Protein AF-R9LF75-F1 (afdb_monomer_lite)

Sequence (94 aa):
MFALAEDSSFYIPNALHVERDDDLFLFPDDEEAAKAAERDGVQLIYGMEDVPDGVYLDTPENRAAILDSLDKHPEYRDVASKHKQSPGMGIQLL

Secondary structure (DSSP, 8-state):
--EEES--TTSPTT--EEE--TTTT-SSSHHHHHHHHHHTT--B--S-TTS-TTTBB--HHHHHHHHHHHHH-GGGTTGGGTGGG---------

Structure (mmCIF, N/CA/C/O backbone):
data_AF-R9LF75-F1
#
_entry.id   AF-R9LF75-F1
#
loop_
_atom_site.group_PDB
_atom_site.id
_atom_site.type_symbol
_atom_site.label_atom_id
_atom_site.label_alt_id
_atom_site.label_comp_id
_atom_site.label_asym_id
_atom_site.label_entity_id
_atom_site.label_seq_id
_atom_site.pdbx_PDB_ins_code
_atom_site.Cartn_x
_atom_site.Cartn_y
_atom_site.Cartn_z
_atom_site.occupancy
_atom_site.B_iso_or_equiv
_atom_site.auth_seq_id
_atom_site.auth_comp_id
_atom_site.auth_asym_id
_atom_site.auth_atom_id
_atom_site.pdbx_PDB_model_num
ATOM 1 N N . MET A 1 1 ? -14.362 5.159 5.720 1.00 62.00 1 MET A N 1
ATOM 2 C CA . MET A 1 1 ? -14.709 4.017 4.849 1.00 62.00 1 MET A CA 1
ATOM 3 C C . MET A 1 1 ? -13.855 4.155 3.605 1.00 62.00 1 MET A C 1
ATOM 5 O O . MET A 1 1 ? -13.831 5.242 3.046 1.00 62.00 1 MET A O 1
ATOM 9 N N . PHE A 1 2 ? -13.083 3.123 3.288 1.00 72.00 2 PHE A N 1
ATOM 10 C CA . PHE A 1 2 ? -12.139 3.064 2.174 1.00 72.00 2 PHE A CA 1
ATOM 11 C C . PHE A 1 2 ? -12.443 1.813 1.345 1.00 72.00 2 PHE A C 1
ATOM 13 O O . PHE A 1 2 ? -13.085 0.892 1.865 1.00 72.00 2 PHE A O 1
ATOM 20 N N . ALA A 1 3 ? -11.988 1.781 0.097 1.00 78.31 3 ALA A N 1
ATOM 21 C CA . ALA A 1 3 ? -12.102 0.607 -0.756 1.00 78.31 3 ALA A CA 1
ATOM 22 C C . ALA A 1 3 ? -10.771 -0.158 -0.796 1.00 78.31 3 ALA A C 1
ATOM 24 O O . ALA A 1 3 ? -9.694 0.417 -0.620 1.00 78.31 3 ALA A O 1
ATOM 25 N N . LEU A 1 4 ? -10.875 -1.478 -0.956 1.00 81.19 4 LEU A N 1
ATOM 26 C CA . LEU A 1 4 ? -9.741 -2.353 -1.226 1.00 81.19 4 LEU A CA 1
ATOM 27 C C . LEU A 1 4 ? -9.791 -2.733 -2.698 1.00 81.19 4 LEU A C 1
ATOM 29 O O . LEU A 1 4 ? -10.796 -3.289 -3.144 1.00 81.19 4 LEU A O 1
ATOM 33 N N . ALA A 1 5 ? -8.701 -2.473 -3.406 1.00 76.06 5 ALA A N 1
ATOM 34 C CA . ALA A 1 5 ? -8.567 -2.804 -4.814 1.00 76.06 5 ALA A CA 1
ATOM 35 C C . ALA A 1 5 ? -7.335 -3.674 -5.067 1.00 76.06 5 ALA A C 1
ATOM 37 O O . ALA A 1 5 ? -6.330 -3.596 -4.357 1.00 76.06 5 ALA A O 1
ATOM 38 N N . GLU A 1 6 ? -7.443 -4.513 -6.095 1.00 75.50 6 GLU A N 1
ATOM 39 C CA . GLU A 1 6 ? -6.368 -5.379 -6.600 1.00 75.50 6 GLU A CA 1
ATOM 40 C C . GLU A 1 6 ? -6.011 -5.093 -8.070 1.00 75.50 6 GLU A C 1
ATOM 42 O O . GLU A 1 6 ? -4.907 -5.425 -8.505 1.00 75.50 6 GLU A O 1
ATOM 47 N N . ASP A 1 7 ? -6.898 -4.404 -8.803 1.00 68.44 7 ASP A N 1
ATOM 48 C CA . ASP A 1 7 ? -6.811 -4.192 -10.249 1.00 68.44 7 ASP A CA 1
ATOM 49 C C . ASP A 1 7 ? -6.886 -2.703 -10.615 1.00 68.44 7 ASP A C 1
ATOM 51 O O . ASP A 1 7 ? -7.949 -2.148 -10.892 1.00 68.44 7 ASP A O 1
ATOM 55 N N . SER A 1 8 ? -5.727 -2.051 -10.677 1.00 70.00 8 SER A N 1
ATOM 56 C CA . SER A 1 8 ? -5.599 -0.710 -11.246 1.00 70.00 8 SER A CA 1
ATOM 57 C C . SER A 1 8 ? -4.280 -0.589 -11.993 1.00 70.00 8 SER A C 1
ATOM 59 O O . SER A 1 8 ? -3.225 -0.962 -11.486 1.00 70.00 8 SER A O 1
ATOM 61 N N . SER A 1 9 ? -4.321 -0.040 -13.213 1.00 71.50 9 SER A N 1
ATOM 62 C CA . SER A 1 9 ? -3.129 0.097 -14.064 1.00 71.50 9 SER A CA 1
ATOM 63 C C . SER A 1 9 ? -2.044 0.991 -13.453 1.00 71.50 9 SER A C 1
ATOM 65 O O . SER A 1 9 ? -0.915 0.997 -13.940 1.00 71.50 9 SER A O 1
ATOM 67 N N . PHE A 1 10 ? -2.396 1.765 -12.423 1.00 79.62 10 PHE A N 1
ATOM 68 C CA . PHE A 1 10 ? -1.505 2.675 -11.714 1.00 79.62 10 PHE A CA 1
ATOM 69 C C . PHE A 1 10 ? -0.688 1.992 -10.604 1.00 79.62 10 PHE A C 1
ATOM 71 O O . PHE A 1 10 ? 0.429 2.423 -10.318 1.00 79.62 10 PHE A O 1
ATOM 78 N N . TYR A 1 11 ? -1.221 0.925 -10.003 1.00 88.25 11 TYR A N 1
ATOM 79 C CA . TYR A 1 11 ? -0.620 0.230 -8.863 1.00 88.25 11 TYR A CA 1
ATOM 80 C C . TYR A 1 11 ? 0.047 -1.079 -9.289 1.00 88.25 11 TYR A C 1
ATOM 82 O O . TYR A 1 11 ? -0.176 -1.578 -10.392 1.00 88.25 11 TYR A O 1
ATOM 90 N N . ILE A 1 12 ? 0.890 -1.629 -8.410 1.00 91.06 12 ILE A N 1
ATOM 91 C CA . ILE A 1 12 ? 1.524 -2.934 -8.620 1.00 91.06 12 ILE A CA 1
ATOM 92 C C . ILE A 1 12 ? 0.407 -3.969 -8.837 1.00 91.06 12 ILE A C 1
ATOM 94 O O . ILE A 1 12 ? -0.456 -4.104 -7.966 1.00 91.06 12 ILE A O 1
ATOM 98 N N . PRO A 1 13 ? 0.399 -4.698 -9.968 1.00 91.06 13 PRO A N 1
ATOM 99 C CA . PRO A 1 13 ? -0.661 -5.657 -10.262 1.00 91.06 13 PRO A CA 1
ATOM 100 C C . PRO A 1 13 ? -0.827 -6.696 -9.150 1.00 91.06 13 PRO A C 1
ATOM 102 O O . PRO A 1 13 ? 0.165 -7.127 -8.561 1.00 91.06 13 PRO A O 1
ATOM 105 N N . ASN A 1 14 ? -2.055 -7.143 -8.885 1.00 92.50 14 ASN A N 1
ATOM 106 C CA . ASN A 1 14 ? -2.379 -8.143 -7.856 1.00 92.50 14 ASN A CA 1
ATOM 107 C C . ASN A 1 14 ? -2.027 -7.732 -6.411 1.00 92.50 14 ASN A C 1
ATOM 109 O O . ASN A 1 14 ? -2.088 -8.572 -5.511 1.00 92.50 14 ASN A O 1
ATOM 113 N N . ALA A 1 15 ? -1.627 -6.479 -6.173 1.00 94.88 15 ALA A N 1
ATOM 114 C CA . ALA A 1 15 ? -1.322 -5.985 -4.840 1.00 94.88 15 ALA A CA 1
ATOM 115 C C . ALA A 1 15 ? -2.526 -5.243 -4.252 1.00 94.88 15 ALA A C 1
ATOM 117 O O . ALA A 1 15 ? -3.021 -4.260 -4.810 1.00 94.88 15 ALA A O 1
ATOM 118 N N . LEU A 1 16 ? -2.954 -5.683 -3.073 1.00 96.06 16 LEU A N 1
ATOM 119 C CA . LEU A 1 16 ? -4.001 -5.038 -2.298 1.00 96.06 16 LEU A CA 1
ATOM 120 C C . LEU A 1 16 ? -3.523 -3.676 -1.798 1.00 96.06 16 LEU A C 1
ATOM 122 O O . LEU A 1 16 ? -2.499 -3.573 -1.112 1.00 96.06 16 LEU A O 1
ATOM 126 N N . HIS A 1 17 ? -4.294 -2.643 -2.103 1.00 93.62 17 HIS A N 1
ATOM 127 C CA . HIS A 1 17 ? -4.049 -1.270 -1.675 1.00 93.62 17 HIS A CA 1
ATOM 128 C C . HIS A 1 17 ? -5.339 -0.601 -1.210 1.00 93.62 17 HIS A C 1
ATOM 130 O O . HIS A 1 17 ? -6.442 -1.106 -1.437 1.00 93.62 17 HIS A O 1
ATOM 136 N N . VAL A 1 18 ? -5.170 0.517 -0.506 1.00 90.94 18 VAL A N 1
ATOM 137 C CA . VAL A 1 18 ? -6.276 1.389 -0.118 1.00 90.94 18 VAL A CA 1
ATOM 138 C C . VAL A 1 18 ? -6.493 2.433 -1.205 1.00 90.94 18 VAL A C 1
ATOM 140 O O . VAL A 1 18 ? -5.555 3.128 -1.588 1.00 90.94 18 VAL A O 1
ATOM 143 N N . GLU A 1 19 ? -7.740 2.575 -1.638 1.00 89.44 19 GLU A N 1
ATOM 144 C CA . GLU A 1 19 ? -8.182 3.656 -2.517 1.00 89.44 19 GLU A CA 1
ATOM 145 C C . GLU A 1 19 ? -9.384 4.394 -1.910 1.00 89.44 19 GLU A C 1
ATOM 147 O O . GLU A 1 19 ? -10.097 3.895 -1.019 1.00 89.44 19 GLU A O 1
ATOM 152 N N . ARG A 1 20 ? -9.602 5.622 -2.377 1.00 91.19 20 ARG A N 1
ATOM 153 C CA . ARG A 1 20 ? -10.808 6.376 -2.067 1.00 91.19 20 ARG A CA 1
ATOM 154 C C . ARG A 1 20 ? -12.011 5.680 -2.701 1.00 91.19 20 ARG A C 1
ATOM 156 O O . ARG A 1 20 ? -12.017 5.346 -3.876 1.00 91.19 20 ARG A O 1
ATOM 163 N N . ASP A 1 21 ? -13.080 5.566 -1.922 1.00 88.44 21 ASP A N 1
ATOM 164 C CA . ASP A 1 21 ? -14.396 5.230 -2.458 1.00 88.44 21 ASP A CA 1
ATOM 165 C C . ASP A 1 21 ? -14.974 6.443 -3.219 1.00 88.44 21 ASP A C 1
ATOM 167 O O . ASP A 1 21 ? -15.402 7.437 -2.611 1.00 88.44 21 ASP A O 1
ATOM 171 N N . ASP A 1 22 ? -14.940 6.362 -4.550 1.00 85.94 22 ASP A N 1
ATOM 172 C CA . ASP A 1 22 ? -15.413 7.394 -5.481 1.00 85.94 22 ASP A CA 1
ATOM 173 C C . ASP A 1 22 ? -16.939 7.543 -5.517 1.00 85.94 22 ASP A C 1
ATOM 175 O O . ASP A 1 22 ? -17.427 8.540 -6.037 1.00 85.94 22 ASP A O 1
ATOM 179 N N . ASP A 1 23 ? -17.713 6.625 -4.939 1.00 88.00 23 ASP A N 1
ATOM 180 C CA . ASP A 1 23 ? -19.162 6.806 -4.807 1.00 88.00 23 ASP A CA 1
ATOM 181 C C . ASP A 1 23 ? -19.502 7.613 -3.545 1.00 88.00 23 ASP A C 1
ATOM 183 O O . ASP A 1 23 ? -20.469 8.384 -3.519 1.00 88.00 23 ASP A O 1
ATOM 187 N N . LEU A 1 24 ? -18.700 7.460 -2.486 1.00 87.88 24 LEU A N 1
ATOM 188 C CA . LEU A 1 24 ? -18.938 8.108 -1.195 1.00 87.88 24 LEU A CA 1
ATOM 189 C C . LEU A 1 24 ? -18.222 9.455 -1.026 1.00 87.88 24 LEU A C 1
ATOM 191 O O . LEU A 1 24 ? -18.651 10.252 -0.187 1.00 87.88 24 LEU A O 1
ATOM 195 N N . PHE A 1 25 ? -17.145 9.717 -1.778 1.00 85.50 25 PHE A N 1
ATOM 196 C CA . PHE A 1 25 ? -16.371 10.972 -1.747 1.00 85.50 25 PHE A CA 1
ATOM 197 C C . PHE A 1 25 ? -15.992 11.454 -0.328 1.00 85.50 25 PHE A C 1
ATOM 199 O O . PHE A 1 25 ? -15.983 12.651 -0.033 1.00 85.50 25 PHE A O 1
ATOM 206 N N . LEU A 1 26 ? -15.677 10.526 0.582 1.00 88.75 26 LEU A N 1
ATOM 207 C CA . LEU A 1 26 ? -15.367 10.858 1.983 1.00 88.75 26 LEU A CA 1
ATOM 208 C C . LEU A 1 26 ? -13.976 11.477 2.174 1.00 88.75 26 LEU A C 1
ATOM 210 O O . LEU A 1 26 ? -13.737 12.134 3.187 1.00 88.75 26 LEU A O 1
ATOM 214 N N . PHE A 1 27 ? -13.070 11.263 1.220 1.00 90.56 27 PHE A N 1
ATOM 215 C CA . PHE A 1 27 ? -11.689 11.738 1.258 1.00 90.56 27 PHE A CA 1
ATOM 216 C C . PHE A 1 27 ? -11.343 12.503 -0.025 1.00 90.56 27 PHE A C 1
ATOM 218 O O . PHE A 1 27 ? -11.951 12.259 -1.065 1.00 90.56 27 PHE A O 1
ATOM 225 N N . PRO A 1 28 ? -10.398 13.455 0.019 1.00 89.69 28 PRO A N 1
ATOM 226 C CA . PRO A 1 28 ? -9.990 14.201 -1.170 1.00 89.69 28 PRO A CA 1
ATOM 227 C C . PRO A 1 28 ? -9.217 13.348 -2.185 1.00 89.69 28 PRO A C 1
ATOM 229 O O . PRO A 1 28 ? -9.312 13.620 -3.379 1.00 89.69 28 PRO A O 1
ATOM 232 N N . ASP A 1 29 ? -8.502 12.318 -1.735 1.00 88.62 29 ASP A N 1
ATOM 233 C CA . ASP A 1 29 ? -7.645 11.446 -2.542 1.00 88.62 29 ASP A CA 1
ATOM 234 C C . ASP A 1 29 ? -7.360 10.118 -1.811 1.00 88.62 29 ASP A C 1
ATOM 236 O O . ASP A 1 29 ? -7.795 9.913 -0.669 1.00 88.62 29 ASP A O 1
ATOM 240 N N . ASP A 1 30 ? -6.642 9.216 -2.485 1.00 90.50 30 ASP A N 1
ATOM 241 C CA . ASP A 1 30 ? -6.260 7.901 -1.956 1.00 90.50 30 ASP A CA 1
ATOM 242 C C . ASP A 1 30 ? -5.291 8.007 -0.772 1.00 90.50 30 ASP A C 1
ATOM 244 O O . ASP A 1 30 ? -5.328 7.174 0.129 1.00 90.50 30 ASP A O 1
ATOM 248 N N . GLU A 1 31 ? -4.457 9.052 -0.719 1.00 91.81 31 GLU A N 1
ATOM 249 C CA . GLU A 1 31 ? -3.509 9.266 0.381 1.00 91.81 31 GLU A CA 1
ATOM 250 C C . GLU A 1 31 ? -4.252 9.563 1.693 1.00 91.81 31 GLU A C 1
ATOM 252 O O . GLU A 1 31 ? -3.945 8.993 2.744 1.00 91.81 31 GLU A O 1
ATOM 257 N N . GLU A 1 32 ? -5.261 10.434 1.658 1.00 94.00 32 GLU A N 1
ATOM 258 C CA . GLU A 1 32 ? -6.093 10.713 2.828 1.00 94.00 3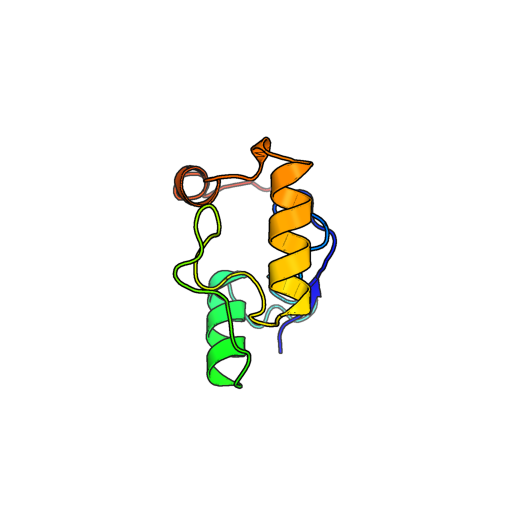2 GLU A CA 1
ATOM 259 C C . GLU A 1 32 ? -6.997 9.528 3.202 1.00 94.00 32 GL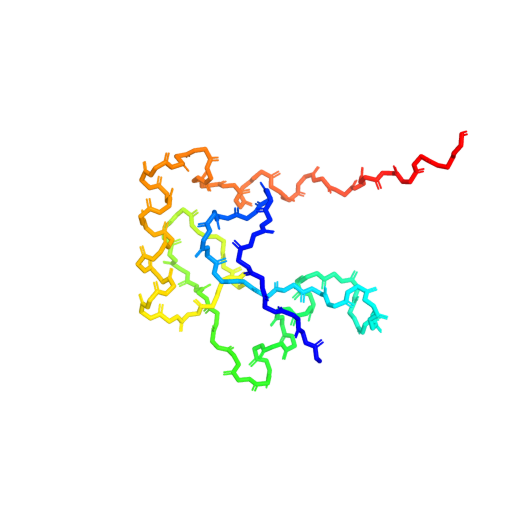U A C 1
ATOM 261 O O . GLU A 1 32 ? -7.236 9.303 4.394 1.00 94.00 32 GLU A O 1
ATOM 266 N N . ALA A 1 33 ? -7.439 8.728 2.225 1.00 92.88 33 ALA A N 1
ATOM 267 C CA . ALA A 1 33 ? -8.142 7.472 2.488 1.00 92.88 33 ALA A CA 1
ATOM 268 C C . ALA A 1 33 ? -7.234 6.443 3.188 1.00 92.88 33 ALA A C 1
ATOM 270 O O . ALA A 1 33 ? -7.648 5.840 4.183 1.00 92.88 33 ALA A O 1
ATOM 271 N N . ALA A 1 34 ? -5.983 6.300 2.743 1.00 94.19 34 ALA A N 1
ATOM 272 C CA . ALA A 1 34 ? -4.982 5.421 3.345 1.00 94.19 34 ALA A CA 1
ATOM 273 C C . ALA A 1 34 ? -4.655 5.831 4.789 1.00 94.19 34 ALA A C 1
ATOM 275 O O . ALA A 1 34 ? -4.746 5.010 5.702 1.00 94.19 34 ALA A O 1
ATOM 276 N N . LYS A 1 35 ? -4.410 7.126 5.040 1.00 94.50 35 LYS A N 1
ATOM 277 C CA . LYS A 1 35 ? -4.210 7.655 6.405 1.00 94.50 35 LYS A CA 1
ATOM 278 C C . LYS A 1 35 ? -5.402 7.380 7.318 1.00 94.50 35 LYS A C 1
ATOM 280 O O 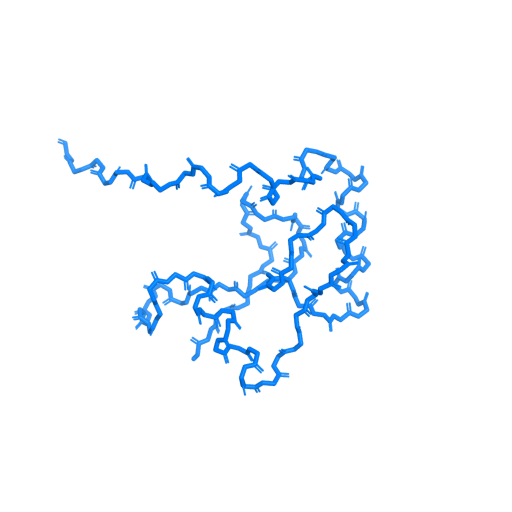. LYS A 1 35 ? -5.230 7.163 8.518 1.00 94.50 35 LYS A O 1
ATOM 285 N N . ALA A 1 36 ? -6.626 7.454 6.795 1.00 95.06 36 ALA A N 1
ATOM 286 C CA . ALA A 1 36 ? -7.816 7.122 7.568 1.00 95.06 36 ALA A CA 1
ATOM 287 C C . ALA A 1 36 ? -7.899 5.618 7.865 1.00 95.06 36 ALA A C 1
ATOM 289 O O . ALA A 1 36 ? -8.161 5.253 9.008 1.00 95.06 36 ALA A O 1
ATOM 290 N N . ALA A 1 37 ? -7.601 4.763 6.885 1.00 94.69 37 ALA A N 1
ATOM 291 C CA . ALA A 1 37 ? -7.529 3.316 7.072 1.00 94.69 37 ALA A CA 1
ATOM 292 C C . ALA A 1 37 ? -6.510 2.929 8.160 1.00 94.69 37 ALA A C 1
ATOM 294 O O . ALA A 1 37 ? -6.810 2.100 9.019 1.00 94.69 37 ALA A O 1
ATOM 295 N N . GLU A 1 38 ? -5.343 3.578 8.191 1.00 95.75 38 GLU A N 1
ATOM 296 C CA . GLU A 1 38 ? -4.339 3.361 9.241 1.00 95.75 38 GLU A CA 1
ATOM 297 C C . GLU A 1 38 ? -4.826 3.761 10.632 1.00 95.75 38 GLU A C 1
ATOM 299 O O . GLU A 1 38 ? -4.617 3.030 11.602 1.00 95.75 38 GLU A O 1
ATOM 304 N N . ARG A 1 39 ? -5.517 4.903 10.747 1.00 96.25 39 ARG A N 1
ATOM 305 C CA . ARG A 1 39 ? -6.145 5.326 12.013 1.00 96.25 39 ARG A CA 1
ATOM 306 C C . ARG A 1 39 ? -7.197 4.321 12.489 1.00 96.25 39 ARG A C 1
ATOM 308 O O . ARG A 1 39 ? -7.359 4.159 13.697 1.00 96.25 39 ARG A O 1
ATOM 315 N N . ASP A 1 40 ? -7.852 3.635 11.555 1.00 95.38 40 ASP A N 1
ATOM 316 C CA . ASP A 1 40 ? -8.836 2.580 11.812 1.00 95.38 40 ASP A CA 1
ATOM 317 C C . ASP A 1 40 ? -8.190 1.195 12.056 1.00 95.38 40 ASP A C 1
ATOM 319 O O . ASP A 1 40 ? -8.892 0.220 12.333 1.00 95.38 40 ASP A O 1
ATOM 323 N N . GLY A 1 41 ? -6.855 1.099 12.020 1.00 96.00 41 GLY A N 1
ATOM 324 C CA . GLY A 1 41 ? -6.091 -0.102 12.369 1.00 96.00 41 GLY A CA 1
ATOM 325 C C . GLY A 1 41 ? -5.668 -0.979 11.190 1.00 96.00 41 GLY A C 1
ATOM 326 O O . GLY A 1 41 ? -5.141 -2.072 11.416 1.00 96.00 41 GLY A O 1
ATOM 327 N N . VAL A 1 42 ? -5.863 -0.532 9.946 1.00 96.38 42 VAL A N 1
ATOM 328 C CA . VAL A 1 42 ? -5.266 -1.187 8.774 1.00 96.38 42 VAL A CA 1
ATOM 329 C C . VAL A 1 42 ? -3.760 -0.967 8.803 1.00 96.38 42 VAL A C 1
ATOM 331 O O . VAL A 1 42 ? -3.290 0.160 8.913 1.00 96.38 42 VAL A O 1
ATOM 334 N N . GLN A 1 43 ? -2.989 -2.043 8.701 1.00 97.75 43 GLN A N 1
ATOM 335 C CA . GLN A 1 43 ? -1.538 -1.936 8.590 1.00 97.75 43 GLN A CA 1
ATOM 336 C C . GLN A 1 43 ? -1.171 -1.747 7.120 1.00 97.75 43 GLN A C 1
ATOM 338 O O . GLN A 1 43 ? -1.632 -2.516 6.275 1.00 97.75 43 GLN A O 1
ATOM 343 N N . LEU A 1 44 ? -0.358 -0.735 6.823 1.00 97.25 44 LEU A N 1
ATOM 344 C CA . LEU A 1 44 ? 0.167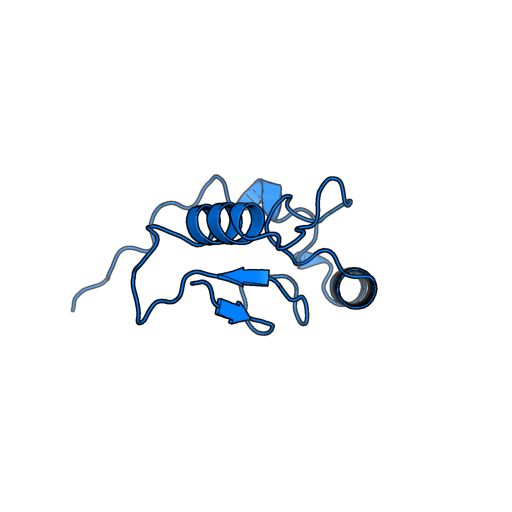 -0.462 5.487 1.00 97.25 44 LEU A CA 1
ATOM 345 C C . LEU A 1 44 ? 1.678 -0.689 5.451 1.00 97.25 44 LEU A C 1
ATOM 347 O O . LEU A 1 44 ? 2.359 -0.612 6.473 1.00 97.25 44 LEU A O 1
ATOM 351 N N . ILE A 1 45 ? 2.198 -1.018 4.273 1.00 97.06 45 ILE A N 1
ATOM 352 C CA . ILE A 1 45 ? 3.615 -1.320 4.075 1.00 97.06 45 ILE A CA 1
ATOM 353 C C . ILE A 1 45 ? 4.437 -0.033 4.175 1.00 97.06 45 ILE A C 1
ATOM 355 O O . ILE A 1 45 ? 4.136 0.956 3.511 1.00 97.06 45 ILE A O 1
ATOM 359 N N . TYR A 1 46 ? 5.517 -0.093 4.956 1.00 95.38 46 TYR A N 1
ATOM 360 C CA . TYR A 1 46 ? 6.568 0.923 5.017 1.00 95.38 46 TYR A CA 1
ATOM 361 C C . TYR A 1 46 ? 7.953 0.280 4.903 1.00 95.38 46 TYR A C 1
ATOM 363 O O . TYR A 1 46 ? 8.178 -0.819 5.423 1.00 95.38 46 TYR A O 1
ATOM 371 N N . GLY A 1 47 ? 8.893 0.977 4.263 1.00 94.50 47 GLY A N 1
ATOM 372 C CA . GLY A 1 47 ? 10.308 0.605 4.197 1.00 94.50 47 GLY A CA 1
ATOM 373 C C . GLY A 1 47 ? 10.604 -0.633 3.348 1.00 94.50 47 GLY A C 1
ATOM 374 O O . GLY A 1 47 ? 11.612 -1.301 3.579 1.00 94.50 47 GLY A O 1
ATOM 375 N N . MET A 1 48 ? 9.728 -0.967 2.399 1.00 94.00 48 MET A N 1
ATOM 376 C CA . MET A 1 48 ? 9.941 -2.058 1.451 1.00 94.00 48 MET A CA 1
ATOM 377 C C . MET A 1 48 ? 10.578 -1.505 0.172 1.00 94.00 48 MET A C 1
ATOM 379 O O . MET A 1 48 ? 10.082 -0.544 -0.406 1.00 94.00 48 MET A O 1
ATOM 383 N N . GLU A 1 49 ? 11.699 -2.094 -0.247 1.00 91.38 49 GLU A N 1
ATOM 384 C CA . GLU A 1 49 ? 12.420 -1.691 -1.463 1.00 91.38 49 GLU A CA 1
ATOM 385 C C . GLU A 1 49 ? 11.493 -1.713 -2.687 1.00 91.38 49 GLU A C 1
ATOM 387 O O . GLU A 1 49 ? 10.656 -2.607 -2.806 1.00 91.38 49 GLU A O 1
ATOM 392 N N . ASP A 1 50 ? 11.631 -0.715 -3.565 1.00 90.31 50 ASP A N 1
ATOM 393 C CA . ASP A 1 50 ? 10.810 -0.486 -4.764 1.00 90.31 50 ASP A CA 1
ATOM 394 C C . ASP A 1 50 ? 9.308 -0.213 -4.526 1.00 90.31 50 ASP A C 1
ATOM 396 O O . ASP A 1 50 ? 8.568 -0.005 -5.493 1.00 90.31 50 ASP A O 1
ATOM 400 N N . VAL A 1 51 ? 8.837 -0.170 -3.273 1.00 91.62 51 VAL A N 1
ATOM 401 C CA . VAL A 1 51 ? 7.413 -0.046 -2.924 1.00 91.62 51 VAL A CA 1
ATOM 402 C C . VAL A 1 51 ? 7.145 1.284 -2.203 1.00 91.62 51 VAL A C 1
ATOM 404 O O . VAL A 1 51 ? 7.833 1.601 -1.235 1.00 91.62 51 VAL A O 1
ATOM 407 N N . PRO A 1 52 ? 6.149 2.086 -2.631 1.00 90.38 52 PRO A N 1
ATOM 408 C CA . PRO A 1 52 ? 5.757 3.295 -1.917 1.00 90.38 52 PRO A CA 1
ATOM 409 C C . PRO A 1 52 ? 5.188 2.985 -0.529 1.00 90.38 52 PRO A C 1
ATOM 411 O O . PRO A 1 52 ? 4.299 2.145 -0.367 1.00 90.38 52 PRO A O 1
ATOM 414 N N . ASP A 1 53 ? 5.672 3.744 0.447 1.00 93.50 53 ASP A N 1
ATOM 415 C CA . ASP A 1 53 ? 5.188 3.741 1.822 1.00 93.50 53 ASP A CA 1
ATOM 416 C C . ASP A 1 53 ? 3.714 4.168 1.911 1.00 93.50 53 ASP A C 1
ATOM 418 O O . ASP A 1 53 ? 3.302 5.135 1.267 1.00 93.50 53 ASP A O 1
ATOM 422 N N . GLY A 1 54 ? 2.936 3.477 2.749 1.00 93.38 54 GLY A N 1
ATOM 423 C CA . GLY A 1 54 ? 1.570 3.879 3.099 1.00 93.38 54 GLY A CA 1
ATOM 424 C C . GLY A 1 54 ? 0.526 3.668 1.997 1.00 93.38 54 GLY A C 1
ATOM 425 O O . GLY A 1 54 ? -0.517 4.311 2.028 1.00 93.38 54 GLY A O 1
ATOM 426 N N . VAL A 1 55 ? 0.792 2.794 1.018 1.00 92.56 55 VAL A N 1
ATOM 427 C CA . VAL A 1 55 ? -0.132 2.517 -0.104 1.00 92.56 55 VAL A CA 1
ATOM 428 C C . VAL A 1 55 ? -0.751 1.121 -0.012 1.00 92.56 55 VAL A C 1
ATOM 430 O O . VAL A 1 55 ? -1.970 0.958 -0.075 1.00 92.56 55 VAL A O 1
ATOM 433 N N . TYR A 1 56 ? 0.090 0.099 0.138 1.00 95.44 56 TYR A N 1
ATOM 434 C CA . TYR A 1 56 ? -0.323 -1.303 0.078 1.00 95.44 56 TYR A CA 1
ATOM 435 C C . TYR A 1 56 ? -0.567 -1.889 1.465 1.00 95.44 56 TYR A C 1
ATOM 437 O O . TYR A 1 56 ? 0.114 -1.523 2.422 1.00 95.44 56 TYR A O 1
ATOM 445 N N . LEU A 1 57 ? -1.487 -2.848 1.567 1.00 97.25 57 LEU A N 1
ATOM 446 C CA . LEU A 1 57 ? -1.790 -3.540 2.822 1.00 97.25 57 LEU A CA 1
ATOM 447 C C . LEU A 1 57 ? -0.597 -4.375 3.298 1.00 97.25 57 LEU A C 1
ATOM 449 O O . LEU A 1 57 ? -0.042 -5.172 2.538 1.00 97.25 57 LEU A O 1
ATOM 453 N N . ASP A 1 58 ? -0.253 -4.260 4.578 1.00 98.06 58 ASP A N 1
ATOM 454 C CA . ASP A 1 58 ? 0.811 -5.038 5.205 1.00 98.06 58 ASP A CA 1
ATOM 455 C C . ASP A 1 58 ? 0.288 -6.391 5.688 1.00 98.06 58 ASP A C 1
ATOM 457 O O . ASP A 1 58 ? -0.118 -6.577 6.837 1.00 98.06 58 ASP A O 1
ATOM 461 N N . THR A 1 59 ? 0.289 -7.352 4.769 1.00 97.69 59 THR A N 1
ATOM 462 C CA . THR A 1 59 ? 0.051 -8.764 5.072 1.00 97.69 59 THR A CA 1
ATOM 463 C C . THR A 1 59 ? 1.129 -9.626 4.417 1.00 97.69 59 THR A C 1
ATOM 465 O O . THR A 1 59 ? 1.686 -9.227 3.385 1.00 97.69 59 THR A O 1
ATOM 468 N N . PRO A 1 60 ? 1.445 -10.813 4.971 1.00 98.06 60 PRO A N 1
ATOM 469 C CA . PRO A 1 60 ? 2.389 -11.738 4.347 1.00 98.06 60 PRO A CA 1
ATOM 470 C C . PRO A 1 60 ? 2.018 -12.085 2.900 1.00 98.06 60 PRO A C 1
ATOM 472 O O . PRO A 1 60 ? 2.885 -12.112 2.028 1.00 98.06 60 PRO A O 1
ATOM 475 N N . GLU A 1 61 ? 0.730 -12.304 2.641 1.00 98.00 61 GLU A N 1
ATOM 476 C CA . GLU A 1 61 ? 0.194 -12.654 1.328 1.00 98.00 61 GLU A CA 1
ATOM 477 C C . GLU A 1 61 ? 0.391 -11.508 0.332 1.00 98.00 61 GLU A C 1
ATOM 479 O O . GLU A 1 61 ? 0.894 -11.727 -0.770 1.00 98.00 61 GLU A O 1
ATOM 484 N N . ASN A 1 62 ? 0.074 -10.276 0.738 1.00 97.56 62 ASN A N 1
ATOM 485 C CA . ASN A 1 62 ? 0.208 -9.120 -0.140 1.00 97.56 62 ASN A CA 1
ATOM 486 C C . ASN A 1 62 ? 1.675 -8.766 -0.422 1.00 97.56 62 ASN A C 1
ATOM 488 O O . ASN A 1 62 ? 2.028 -8.427 -1.547 1.00 97.56 62 ASN A O 1
ATOM 492 N N . ARG A 1 63 ? 2.570 -8.916 0.564 1.00 97.88 63 ARG A N 1
ATOM 493 C CA . ARG A 1 63 ? 4.019 -8.755 0.348 1.00 97.88 63 ARG A CA 1
ATOM 494 C C . ARG A 1 63 ? 4.557 -9.765 -0.664 1.00 97.88 63 ARG A C 1
ATOM 496 O O . ARG A 1 63 ? 5.376 -9.400 -1.504 1.00 97.88 63 ARG A O 1
ATOM 503 N N . ALA A 1 64 ? 4.101 -11.016 -0.601 1.00 97.75 64 ALA A N 1
ATOM 504 C CA . ALA A 1 64 ? 4.476 -12.036 -1.576 1.00 97.75 64 ALA A CA 1
ATOM 505 C C . ALA A 1 64 ? 3.942 -11.703 -2.979 1.00 97.75 64 ALA A C 1
ATOM 507 O O . ALA A 1 64 ? 4.693 -11.812 -3.947 1.00 97.75 64 ALA A O 1
ATOM 508 N N . ALA A 1 65 ? 2.689 -11.245 -3.075 1.00 96.88 65 ALA A N 1
ATOM 509 C CA . ALA A 1 65 ? 2.092 -10.805 -4.334 1.00 96.88 65 ALA A CA 1
ATOM 510 C C . ALA A 1 65 ? 2.861 -9.626 -4.949 1.00 96.88 65 ALA A C 1
ATOM 512 O O . ALA A 1 65 ? 3.194 -9.662 -6.127 1.00 96.88 65 ALA A O 1
ATOM 513 N N . ILE A 1 66 ? 3.236 -8.628 -4.144 1.00 96.06 66 ILE A N 1
ATOM 514 C CA . ILE A 1 66 ? 4.043 -7.486 -4.591 1.00 96.06 66 ILE A CA 1
ATOM 515 C C . ILE A 1 66 ? 5.387 -7.943 -5.161 1.00 96.06 66 ILE A C 1
ATOM 517 O O . ILE A 1 66 ? 5.765 -7.511 -6.246 1.00 96.06 66 ILE A O 1
ATOM 521 N N . LEU A 1 67 ? 6.113 -8.820 -4.461 1.00 96.12 67 LEU A N 1
ATOM 522 C CA . LEU A 1 67 ? 7.419 -9.299 -4.926 1.00 96.12 67 LEU A CA 1
ATOM 523 C C . LEU A 1 67 ? 7.313 -10.084 -6.241 1.00 96.12 67 LEU A C 1
ATOM 525 O O . LEU A 1 67 ? 8.110 -9.859 -7.150 1.00 96.12 67 LEU A O 1
ATOM 529 N N . ASP A 1 68 ? 6.325 -10.973 -6.350 1.00 96.81 68 ASP A N 1
ATOM 530 C CA . ASP A 1 68 ? 6.049 -11.738 -7.572 1.00 96.81 68 ASP A CA 1
ATOM 531 C C . ASP A 1 68 ? 5.651 -10.816 -8.737 1.00 96.81 68 ASP A C 1
ATOM 533 O O . ASP A 1 68 ? 6.156 -10.958 -9.853 1.00 96.81 68 ASP A O 1
ATOM 537 N N . SER A 1 69 ? 4.813 -9.814 -8.473 1.00 94.75 69 SER A N 1
ATOM 538 C CA . SER A 1 69 ? 4.416 -8.826 -9.472 1.00 94.75 69 SER A CA 1
ATOM 539 C C . SER A 1 69 ? 5.573 -7.931 -9.902 1.00 94.75 69 SER A C 1
ATOM 541 O O . SER A 1 69 ? 5.706 -7.676 -11.092 1.00 94.75 69 SER A O 1
ATOM 543 N N . LEU A 1 70 ? 6.452 -7.496 -8.996 1.00 93.75 70 LEU A N 1
ATOM 544 C CA . LEU A 1 70 ? 7.633 -6.703 -9.355 1.00 93.75 70 LEU A CA 1
ATOM 545 C C . LEU A 1 70 ? 8.655 -7.512 -10.167 1.00 93.75 70 LEU A C 1
ATOM 547 O O . LEU A 1 70 ? 9.350 -6.946 -11.010 1.00 93.75 70 LEU A O 1
ATOM 551 N N . ASP A 1 71 ? 8.767 -8.824 -9.950 1.00 94.88 71 ASP A N 1
ATOM 552 C CA . ASP A 1 71 ? 9.591 -9.700 -10.796 1.00 94.88 71 ASP A CA 1
ATOM 553 C C . ASP A 1 71 ? 9.047 -9.774 -12.234 1.00 94.88 71 ASP A C 1
ATOM 555 O O . ASP A 1 71 ? 9.799 -9.631 -13.200 1.00 94.88 71 ASP A O 1
ATOM 559 N N . LYS A 1 72 ? 7.723 -9.909 -12.379 1.00 94.94 72 LYS A N 1
ATOM 560 C CA . LYS A 1 72 ? 7.033 -10.000 -13.679 1.00 94.94 72 LYS A CA 1
ATOM 561 C C . LYS A 1 72 ? 6.889 -8.659 -14.398 1.00 94.94 72 LYS A C 1
ATOM 563 O O . LYS A 1 72 ? 6.882 -8.630 -15.628 1.00 94.94 72 LYS A O 1
ATOM 568 N N . HIS A 1 73 ? 6.773 -7.579 -13.633 1.00 90.81 73 HIS A N 1
ATOM 569 C CA . HIS A 1 73 ? 6.475 -6.227 -14.094 1.00 90.81 73 HIS A CA 1
ATOM 570 C C . HIS A 1 73 ? 7.500 -5.225 -13.532 1.00 90.81 73 HIS A C 1
ATOM 572 O O . HIS A 1 73 ? 7.173 -4.392 -12.677 1.00 90.81 73 HIS A O 1
ATOM 578 N N . PRO A 1 74 ? 8.771 -5.290 -13.975 1.00 90.88 74 PRO A N 1
ATOM 579 C CA . PRO A 1 74 ? 9.837 -4.436 -13.456 1.00 90.88 74 PRO A CA 1
ATOM 580 C C . PRO A 1 74 ? 9.596 -2.936 -13.690 1.00 90.88 74 PRO A C 1
ATOM 582 O O . PRO A 1 74 ? 10.217 -2.116 -13.019 1.00 90.88 74 PRO A O 1
ATOM 585 N N . GLU A 1 75 ? 8.698 -2.557 -14.602 1.00 88.12 75 GLU A N 1
ATOM 586 C CA . GLU A 1 75 ? 8.276 -1.175 -14.846 1.00 88.12 75 GLU A CA 1
ATOM 587 C C . GLU A 1 75 ? 7.578 -0.509 -13.649 1.00 88.12 75 GLU A C 1
ATOM 589 O O . GLU A 1 75 ? 7.546 0.722 -13.587 1.00 88.12 75 GLU A O 1
ATOM 594 N N . TYR A 1 76 ? 7.070 -1.299 -12.696 1.00 87.69 76 TYR A N 1
ATOM 595 C CA . TYR A 1 76 ? 6.456 -0.804 -11.462 1.00 87.69 76 TYR A CA 1
ATOM 596 C C . TYR A 1 76 ? 7.463 -0.574 -10.327 1.00 87.69 76 TYR A C 1
ATOM 598 O O . TYR A 1 76 ? 7.088 -0.024 -9.293 1.00 87.69 76 TYR A O 1
ATOM 606 N N . ARG A 1 77 ? 8.743 -0.933 -10.503 1.00 88.00 77 ARG A N 1
ATOM 607 C CA . ARG A 1 77 ? 9.786 -0.594 -9.524 1.00 88.00 77 ARG A CA 1
ATOM 608 C C . ARG A 1 77 ? 10.014 0.913 -9.470 1.00 88.00 77 ARG A C 1
ATOM 610 O O . ARG A 1 77 ? 10.005 1.590 -10.500 1.00 88.00 77 ARG A O 1
ATOM 617 N N . ASP A 1 78 ? 10.236 1.441 -8.268 1.00 72.81 78 ASP A N 1
ATOM 618 C CA . ASP A 1 78 ? 10.594 2.846 -8.027 1.00 72.81 78 ASP A CA 1
ATOM 619 C C . ASP A 1 78 ? 9.605 3.892 -8.588 1.00 72.81 78 ASP A C 1
ATOM 621 O O . ASP A 1 78 ? 9.924 5.083 -8.693 1.00 72.81 78 ASP A O 1
ATOM 625 N N . VAL A 1 79 ? 8.359 3.516 -8.901 1.00 63.91 79 VAL A N 1
ATOM 626 C CA . VAL A 1 79 ? 7.342 4.464 -9.406 1.00 63.91 79 VAL A CA 1
ATOM 627 C C . VAL A 1 79 ? 6.929 5.514 -8.367 1.00 63.91 79 VAL A C 1
ATOM 629 O O . VAL A 1 79 ? 6.434 6.579 -8.747 1.00 63.91 79 VAL A O 1
ATOM 632 N N . ALA A 1 80 ? 7.230 5.288 -7.082 1.00 50.56 80 ALA A N 1
ATOM 633 C CA . ALA A 1 80 ? 7.106 6.272 -6.003 1.00 50.56 80 ALA A CA 1
ATOM 634 C C . ALA A 1 80 ? 7.902 7.567 -6.283 1.00 50.56 80 ALA A C 1
ATOM 636 O O . ALA A 1 80 ? 7.499 8.662 -5.886 1.00 50.56 80 ALA A O 1
ATOM 637 N N . SER A 1 81 ? 9.014 7.466 -7.022 1.00 45.28 81 SER A N 1
ATOM 638 C CA . SER A 1 81 ? 9.854 8.614 -7.384 1.00 45.28 81 SER A CA 1
ATOM 639 C C . SER A 1 81 ? 9.307 9.430 -8.566 1.00 45.28 81 SER A C 1
ATOM 641 O O . SER A 1 81 ? 9.620 10.615 -8.691 1.00 45.28 81 SER A O 1
ATOM 643 N N . LYS A 1 82 ? 8.437 8.843 -9.402 1.00 46.19 82 LYS A N 1
ATOM 644 C CA . LYS A 1 82 ? 7.865 9.502 -1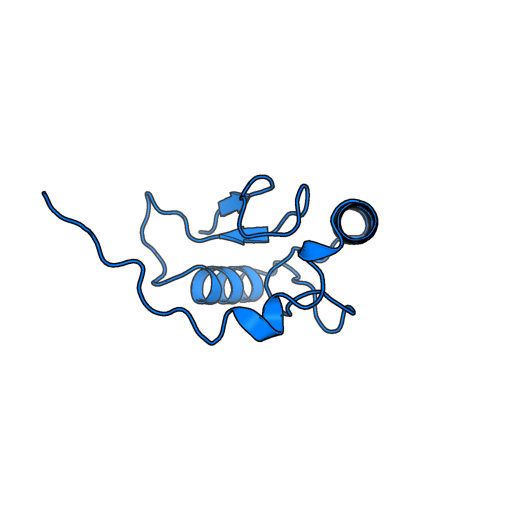0.591 1.00 46.19 82 LYS A CA 1
ATOM 645 C C . LYS A 1 82 ? 6.529 10.207 -10.328 1.00 46.19 82 LYS A C 1
ATOM 647 O O . LYS A 1 82 ? 6.197 11.154 -11.036 1.00 46.19 82 LYS A O 1
ATOM 652 N N . HIS A 1 83 ? 5.785 9.817 -9.292 1.00 48.47 83 HIS A N 1
ATOM 653 C CA . HIS A 1 83 ? 4.405 10.286 -9.094 1.00 48.47 83 HIS A CA 1
ATOM 654 C C . HIS A 1 83 ? 4.229 11.511 -8.188 1.00 48.47 83 HIS A C 1
ATOM 656 O O . HIS A 1 83 ? 3.142 12.078 -8.155 1.00 48.47 83 HIS A O 1
ATOM 662 N N . LYS A 1 84 ? 5.303 12.055 -7.592 1.00 42.38 84 LYS A N 1
ATOM 663 C CA . LYS A 1 84 ? 5.263 13.423 -7.026 1.00 42.38 84 LYS A CA 1
ATOM 664 C C . LYS A 1 84 ? 5.050 14.523 -8.089 1.00 42.38 84 LYS A C 1
ATOM 666 O O . LYS A 1 84 ? 4.929 15.688 -7.723 1.00 42.38 84 LYS A O 1
ATOM 671 N N . GLN A 1 85 ? 5.038 14.193 -9.389 1.00 34.38 85 GLN A N 1
ATOM 672 C CA . GLN A 1 85 ? 5.040 15.165 -10.494 1.00 34.38 85 GLN A CA 1
ATOM 673 C C . G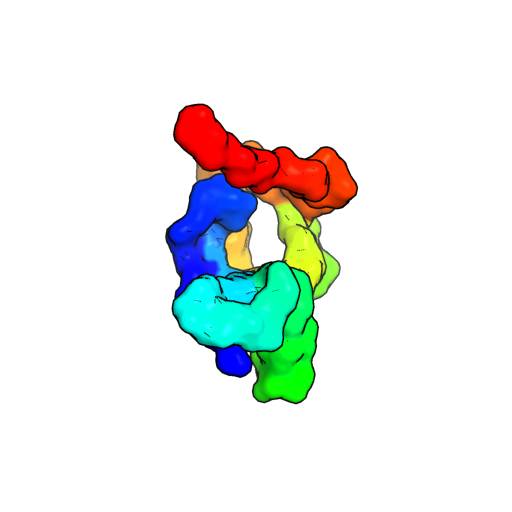LN A 1 85 ? 3.791 15.210 -11.391 1.00 34.38 85 GLN A C 1
ATOM 675 O O . GLN A 1 85 ? 3.828 15.936 -12.380 1.00 34.38 85 GLN A O 1
ATOM 680 N N . SER A 1 86 ? 2.676 14.541 -11.079 1.00 32.47 86 SER A N 1
ATOM 681 C CA . SER A 1 86 ? 1.459 14.691 -11.907 1.00 32.47 86 SER A CA 1
ATOM 682 C C . SER A 1 86 ? 0.219 15.132 -11.125 1.00 32.47 86 SER A C 1
ATOM 684 O O . SER A 1 86 ? -0.721 14.354 -10.985 1.00 32.47 86 SER A O 1
ATOM 686 N N . PRO A 1 87 ? 0.146 16.395 -10.657 1.00 41.88 87 PRO A N 1
ATOM 687 C CA . PRO A 1 87 ? -1.137 17.023 -10.405 1.00 41.88 87 PRO A CA 1
ATOM 688 C C . PRO A 1 87 ? -1.738 17.442 -11.754 1.00 41.88 87 PRO A C 1
ATOM 690 O O . PRO A 1 87 ? -1.261 18.378 -12.394 1.00 41.88 87 PRO A O 1
ATOM 693 N N . GLY A 1 88 ? -2.793 16.754 -12.185 1.00 43.03 88 GLY A N 1
ATOM 694 C CA . GLY A 1 88 ? -3.674 17.248 -13.243 1.00 43.03 88 GLY A CA 1
ATOM 695 C C . GLY A 1 88 ? -3.876 16.292 -14.409 1.00 43.03 88 GLY A C 1
ATOM 696 O O . GLY A 1 88 ? -3.373 16.533 -15.502 1.00 43.03 88 GLY A O 1
ATOM 697 N N . MET A 1 89 ? -4.741 15.291 -14.233 1.00 37.34 89 MET A N 1
ATOM 698 C CA . MET A 1 89 ? -5.621 14.934 -15.344 1.00 37.34 89 MET A CA 1
ATOM 699 C C . MET A 1 89 ? -6.759 15.951 -15.357 1.00 37.34 89 MET A C 1
ATOM 701 O O . MET A 1 89 ? -7.729 15.858 -14.607 1.00 37.34 89 MET A O 1
ATOM 705 N N . GLY A 1 90 ? -6.574 16.992 -16.171 1.00 32.44 90 GLY A N 1
ATOM 706 C CA . GLY A 1 90 ? -7.634 17.923 -16.511 1.00 32.44 90 GLY A CA 1
ATOM 707 C C . GLY A 1 90 ? -8.818 17.156 -17.090 1.00 32.44 90 GLY A C 1
ATOM 708 O O . GLY A 1 90 ? -8.693 16.451 -18.086 1.00 32.44 90 GLY A O 1
ATOM 709 N N . ILE A 1 91 ? -9.970 17.322 -16.451 1.00 38.84 91 ILE A N 1
ATOM 710 C CA . ILE A 1 91 ? -11.289 17.138 -17.050 1.00 38.84 91 ILE A CA 1
ATOM 711 C C . ILE A 1 91 ? -11.315 17.794 -18.437 1.00 38.84 91 ILE A C 1
ATOM 713 O O . ILE A 1 91 ? -11.390 19.017 -18.554 1.00 38.84 91 ILE A O 1
ATOM 717 N N . GLN A 1 92 ? -11.282 16.984 -19.494 1.00 36.41 92 GLN A N 1
ATOM 718 C CA . GLN A 1 92 ? -11.698 17.433 -20.816 1.00 36.41 92 GLN A CA 1
ATOM 719 C C . GLN A 1 92 ? -13.227 17.339 -20.860 1.00 36.41 92 GLN A C 1
ATOM 721 O O . GLN A 1 92 ? -13.799 16.307 -21.203 1.00 36.41 92 GLN A O 1
ATOM 726 N N . LEU A 1 93 ? -13.897 18.416 -20.443 1.00 33.00 93 LEU A N 1
ATOM 727 C CA . LEU A 1 93 ? -15.297 18.631 -20.795 1.00 33.00 93 LEU A CA 1
ATOM 728 C C . LEU A 1 93 ? -15.358 19.078 -22.261 1.00 33.00 93 LEU A C 1
ATOM 730 O O . LEU A 1 93 ? -14.867 20.160 -22.574 1.00 33.00 93 LEU A O 1
ATOM 734 N N . LEU A 1 94 ? -15.972 18.204 -23.069 1.00 45.09 94 LEU A N 1
ATOM 735 C CA . LEU A 1 94 ? -16.569 18.367 -24.408 1.00 45.09 94 LEU A CA 1
ATOM 736 C C . LEU A 1 94 ? -15.715 19.013 -25.512 1.00 45.09 94 LEU A C 1
ATOM 738 O O . LEU A 1 94 ? -15.465 20.236 -25.472 1.00 45.09 94 LEU A O 1
#

Foldseek 3Di:
DWDWDQDDPLAQHRFTWTWHDPVVPPDPTRQRRLVVVVVVPFAWDDDDAQDDGSTTGDDPVRVVSNVVSCVVCVVSGPCVVVPVPDDDPDPPDD

Radius of gyration: 13.77 Å; chains: 1; bounding box: 32×31×37 Å

pLDDT: mean 82.18, std 19.84, range [32.44, 98.06]